Protein AF-A0A922JJ13-F1 (afdb_monomer_lite)

Organism: Carya illinoinensis (NCBI:txid32201)

Secondary structure (DSSP, 8-state):
-HHHHHHHHHHHHHHHHHHHHHHHHHHHTTT---HHHHHHHHHHHHHHHHHHHHHHHHHHHHHHHHHHHHHHHHTT-

Foldseek 3Di:
DVVLVVQLVVLVVQLVVLVVQLVVVCVVVVNDDDPSNVVSVVSNVVSVVSNVVSVVVVVVVVVVVVVVVVVVVVVVD

Radius of gyration: 19.42 Å; chains: 1; bounding box: 33×14×63 Å

Structure (mmCIF, N/CA/C/O backbone):
data_AF-A0A922JJ13-F1
#
_entry.id   AF-A0A922JJ13-F1
#
loop_
_atom_site.group_PDB
_atom_site.id
_atom_site.type_symbol
_atom_site.label_atom_id
_atom_site.label_alt_id
_atom_site.label_comp_id
_atom_site.label_asym_id
_atom_site.label_entity_id
_atom_site.label_seq_id
_atom_site.pdbx_PDB_ins_code
_atom_site.Cartn_x
_atom_site.Cartn_y
_atom_site.Cartn_z
_atom_site.occupancy
_atom_site.B_iso_or_equiv
_atom_site.auth_seq_id
_atom_site.auth_comp_id
_atom_site.auth_asym_id
_atom_site.auth_atom_id
_atom_site.pdbx_PDB_model_num
ATOM 1 N N . MET A 1 1 ? 14.514 -3.883 -13.179 1.00 68.25 1 MET A N 1
ATOM 2 C CA . MET A 1 1 ? 13.205 -4.563 -13.154 1.00 68.25 1 MET A CA 1
ATOM 3 C C . MET A 1 1 ? 12.987 -5.274 -11.825 1.00 68.25 1 MET A C 1
ATOM 5 O O . MET A 1 1 ? 11.974 -4.994 -11.214 1.00 68.25 1 MET A O 1
ATOM 9 N N . GLU A 1 2 ? 13.939 -6.068 -11.317 1.00 79.06 2 GLU A N 1
ATOM 10 C CA . GLU A 1 2 ? 13.837 -6.686 -9.971 1.00 79.06 2 GLU A CA 1
ATOM 11 C C . GLU A 1 2 ? 13.501 -5.666 -8.875 1.00 79.06 2 GLU A C 1
ATOM 13 O O . GLU A 1 2 ? 12.463 -5.776 -8.245 1.00 79.06 2 GLU A O 1
ATOM 18 N N . LYS A 1 3 ? 14.252 -4.560 -8.788 1.00 86.56 3 LYS A N 1
ATOM 19 C CA . LYS A 1 3 ? 13.973 -3.471 -7.829 1.00 86.56 3 LYS A CA 1
ATOM 20 C C . LYS A 1 3 ? 12.568 -2.854 -7.927 1.00 86.56 3 LYS A C 1
ATOM 22 O O . LYS A 1 3 ? 12.078 -2.309 -6.947 1.00 86.56 3 LYS A O 1
ATOM 27 N N . LEU A 1 4 ? 11.952 -2.886 -9.110 1.00 90.38 4 LEU A N 1
ATOM 28 C CA . LEU A 1 4 ? 10.594 -2.377 -9.321 1.00 90.38 4 LEU A CA 1
ATOM 29 C C . LEU A 1 4 ? 9.576 -3.376 -8.765 1.00 90.38 4 LEU A C 1
ATOM 31 O O . LEU A 1 4 ? 8.689 -2.990 -8.016 1.00 90.38 4 LEU A O 1
ATOM 35 N N . VAL A 1 5 ? 9.753 -4.660 -9.087 1.00 90.38 5 VAL A N 1
ATOM 36 C CA . VAL A 1 5 ? 8.935 -5.755 -8.548 1.00 90.38 5 VAL A CA 1
ATOM 37 C C . VAL A 1 5 ? 9.046 -5.806 -7.022 1.00 90.38 5 VAL A C 1
ATOM 39 O O . VAL A 1 5 ? 8.023 -5.877 -6.349 1.00 90.38 5 VAL A O 1
ATOM 42 N N . ASP A 1 6 ? 10.254 -5.668 -6.474 1.00 93.94 6 ASP A N 1
ATOM 43 C CA . ASP A 1 6 ? 10.493 -5.611 -5.027 1.00 93.94 6 ASP A CA 1
ATOM 44 C C . ASP A 1 6 ? 9.786 -4.413 -4.380 1.00 93.94 6 ASP A C 1
ATOM 46 O O . ASP A 1 6 ? 9.175 -4.547 -3.322 1.00 93.94 6 ASP A O 1
ATOM 50 N N . SER A 1 7 ? 9.823 -3.242 -5.028 1.00 93.75 7 SER A N 1
ATOM 51 C CA . SER A 1 7 ? 9.137 -2.041 -4.542 1.00 93.75 7 SER A CA 1
ATOM 52 C C . SER A 1 7 ? 7.619 -2.222 -4.493 1.00 93.75 7 SER A C 1
ATOM 54 O O . SER A 1 7 ? 6.990 -1.804 -3.522 1.00 93.75 7 SER A O 1
ATOM 56 N N . ILE A 1 8 ? 7.026 -2.833 -5.524 1.00 95.31 8 ILE A N 1
ATOM 57 C CA . ILE A 1 8 ? 5.583 -3.109 -5.576 1.00 95.31 8 ILE A CA 1
ATOM 58 C C . ILE A 1 8 ? 5.206 -4.145 -4.516 1.00 95.31 8 ILE A C 1
ATOM 60 O O . ILE A 1 8 ? 4.243 -3.932 -3.783 1.00 95.31 8 ILE A O 1
ATOM 64 N N . ASN A 1 9 ? 5.975 -5.233 -4.401 1.00 96.50 9 ASN A N 1
ATOM 65 C CA . ASN A 1 9 ? 5.736 -6.274 -3.403 1.00 96.50 9 ASN A CA 1
ATOM 66 C C . ASN A 1 9 ? 5.811 -5.715 -1.982 1.00 96.50 9 ASN A C 1
ATOM 68 O O . ASN A 1 9 ? 4.895 -5.944 -1.198 1.00 96.50 9 ASN A O 1
ATOM 72 N N . ASN A 1 10 ? 6.840 -4.927 -1.662 1.00 96.44 10 ASN A N 1
ATOM 73 C CA . ASN A 1 10 ? 6.952 -4.313 -0.342 1.00 96.44 10 ASN A CA 1
ATOM 74 C C . ASN A 1 10 ? 5.763 -3.380 -0.051 1.00 96.44 10 ASN A C 1
ATOM 76 O O . ASN A 1 10 ? 5.157 -3.456 1.014 1.00 96.44 10 ASN A O 1
ATOM 80 N N . ALA A 1 11 ? 5.375 -2.533 -1.010 1.00 96.25 11 ALA A N 1
ATOM 81 C CA . ALA A 1 11 ? 4.230 -1.641 -0.832 1.00 96.25 11 ALA A CA 1
ATOM 82 C C . ALA A 1 11 ? 2.903 -2.412 -0.665 1.00 96.25 11 ALA A C 1
ATOM 84 O O . ALA A 1 11 ? 2.051 -2.010 0.130 1.00 96.25 11 ALA A O 1
ATOM 85 N N . TYR A 1 12 ? 2.743 -3.540 -1.363 1.00 97.56 12 TYR A N 1
ATOM 86 C CA . TYR A 1 12 ? 1.596 -4.436 -1.211 1.00 97.56 12 TYR A CA 1
ATOM 87 C C . TYR A 1 12 ? 1.550 -5.078 0.179 1.00 97.56 12 TYR A C 1
ATOM 89 O O . TYR A 1 12 ? 0.512 -5.043 0.840 1.00 97.56 12 TYR A O 1
ATOM 97 N N . GLU A 1 13 ? 2.670 -5.631 0.648 1.00 97.94 13 GLU A N 1
ATOM 98 C CA . GLU A 1 13 ? 2.768 -6.248 1.975 1.00 97.94 13 GLU A CA 1
ATOM 99 C C . GLU A 1 13 ? 2.479 -5.236 3.091 1.00 97.94 13 GLU A C 1
ATOM 101 O O . GLU A 1 13 ? 1.739 -5.540 4.033 1.00 97.94 13 GLU A O 1
ATOM 106 N N . GLU A 1 14 ? 2.987 -4.007 2.968 1.00 97.50 14 GLU A N 1
ATOM 107 C CA . GLU A 1 14 ? 2.699 -2.922 3.908 1.00 97.50 14 GLU A CA 1
ATOM 108 C C . GLU A 1 14 ? 1.210 -2.540 3.920 1.00 97.50 14 GLU A C 1
ATOM 110 O O . GLU A 1 14 ? 0.636 -2.327 4.992 1.00 97.50 14 GLU A O 1
ATOM 115 N N . PHE A 1 15 ? 0.563 -2.485 2.752 1.00 97.62 15 PHE A N 1
ATOM 116 C CA . PHE A 1 15 ? -0.875 -2.233 2.636 1.00 97.62 15 PHE A CA 1
ATOM 117 C C . PHE A 1 15 ? -1.711 -3.350 3.281 1.00 97.62 15 PHE A C 1
ATOM 119 O O . PHE A 1 15 ? -2.601 -3.068 4.087 1.00 97.62 15 PHE A O 1
ATOM 126 N N . VAL A 1 16 ? -1.404 -4.618 2.993 1.00 98.06 16 VAL A N 1
ATOM 127 C CA . VAL A 1 16 ? -2.108 -5.774 3.578 1.00 98.06 16 VAL A CA 1
ATOM 128 C C . VAL A 1 16 ? -1.918 -5.833 5.094 1.00 98.06 16 VAL A C 1
ATOM 130 O O . VAL A 1 16 ? -2.863 -6.128 5.834 1.00 98.06 16 VAL A O 1
ATOM 133 N N . THR A 1 17 ? -0.718 -5.508 5.574 1.00 97.88 17 THR A N 1
ATOM 134 C CA . THR A 1 17 ? -0.425 -5.415 7.008 1.00 97.88 17 THR A CA 1
ATOM 135 C C . THR A 1 17 ? -1.269 -4.324 7.663 1.00 97.88 17 THR A C 1
ATOM 137 O O . THR A 1 17 ? -1.913 -4.570 8.683 1.00 97.88 17 THR A O 1
ATOM 140 N N . ALA A 1 18 ? -1.344 -3.136 7.057 1.00 96.88 18 ALA A N 1
ATOM 141 C CA . ALA A 1 18 ? -2.190 -2.058 7.559 1.00 96.88 18 ALA A CA 1
ATOM 142 C C . ALA A 1 18 ? -3.674 -2.468 7.606 1.00 96.88 18 ALA A C 1
ATOM 144 O O . ALA A 1 18 ? -4.348 -2.223 8.607 1.00 96.88 18 ALA A O 1
ATOM 145 N N . ALA A 1 19 ? -4.177 -3.145 6.567 1.00 96.31 19 ALA A N 1
ATOM 146 C CA . ALA A 1 19 ? -5.564 -3.614 6.518 1.00 96.31 19 ALA A CA 1
ATOM 147 C C . ALA A 1 19 ? -5.855 -4.661 7.605 1.00 96.31 19 ALA A C 1
ATOM 149 O O . ALA A 1 19 ? -6.905 -4.626 8.248 1.00 96.31 19 ALA A O 1
ATOM 150 N N . SER A 1 20 ? -4.897 -5.553 7.865 1.00 96.69 20 SER A N 1
ATOM 151 C CA . SER A 1 20 ? -4.990 -6.528 8.956 1.00 96.69 20 SER A CA 1
ATOM 152 C C . SER A 1 20 ? -5.077 -5.842 10.323 1.00 96.69 20 SER A C 1
ATOM 154 O O . SER A 1 20 ? -5.896 -6.237 11.152 1.00 96.69 20 SER A O 1
ATOM 156 N N . ASN A 1 21 ? -4.317 -4.762 10.530 1.00 95.56 21 ASN A N 1
ATOM 157 C CA . ASN A 1 21 ? -4.357 -3.988 11.773 1.00 95.56 21 ASN A CA 1
ATOM 158 C C . ASN A 1 21 ? -5.718 -3.310 12.004 1.00 95.56 21 ASN A C 1
ATOM 160 O O . ASN A 1 21 ? -6.158 -3.206 13.148 1.00 95.56 21 ASN A O 1
ATOM 164 N N . VAL A 1 22 ? -6.414 -2.876 10.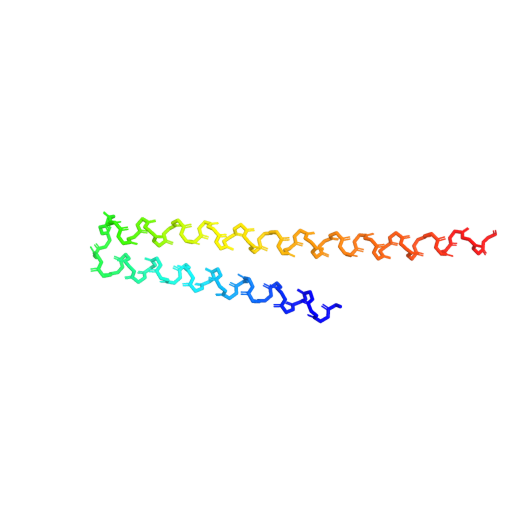943 1.00 95.19 22 VAL A N 1
ATOM 165 C CA . VAL A 1 22 ? -7.793 -2.362 11.058 1.00 95.19 22 VAL A CA 1
ATOM 166 C C . VAL A 1 22 ? -8.730 -3.452 11.571 1.00 95.19 22 VAL A C 1
ATOM 168 O O . VAL A 1 22 ? -9.456 -3.216 12.535 1.00 95.19 22 VAL A O 1
ATOM 171 N N . LEU A 1 23 ? -8.681 -4.650 10.980 1.00 94.19 23 LEU A N 1
ATOM 172 C CA . LEU A 1 23 ? -9.526 -5.777 11.390 1.00 94.19 23 LEU A CA 1
ATOM 173 C C . LEU A 1 23 ? -9.239 -6.215 12.831 1.00 94.19 23 LEU A C 1
ATOM 175 O O . LEU A 1 23 ? -10.158 -6.554 13.576 1.00 94.19 23 LEU A O 1
ATOM 179 N N . GLU A 1 24 ? -7.972 -6.195 13.244 1.00 93.56 24 GLU A N 1
ATOM 180 C CA . GLU A 1 24 ? -7.591 -6.469 14.628 1.00 93.56 24 GLU A CA 1
ATOM 181 C C . GLU A 1 24 ? -8.132 -5.395 15.582 1.00 93.56 24 GLU A C 1
ATOM 183 O O . GLU A 1 24 ? -8.745 -5.733 16.598 1.00 93.56 24 GLU A O 1
ATOM 188 N N . ALA A 1 25 ? -7.989 -4.113 15.236 1.00 92.62 25 ALA A N 1
ATOM 189 C CA . ALA A 1 25 ? -8.518 -3.007 16.029 1.00 92.62 25 ALA A CA 1
ATOM 190 C C . ALA A 1 25 ? -10.052 -3.061 16.152 1.00 92.62 25 ALA A C 1
ATOM 192 O O . ALA A 1 25 ? -10.583 -2.857 17.245 1.00 92.62 25 ALA A O 1
ATOM 193 N N . GLU A 1 26 ? -10.765 -3.378 15.067 1.00 92.38 26 GLU A N 1
ATOM 194 C CA . GLU A 1 26 ? -12.219 -3.600 15.080 1.00 92.38 26 GLU A CA 1
ATOM 195 C C . GLU A 1 26 ? -12.615 -4.813 15.924 1.00 92.38 26 GLU A C 1
ATOM 197 O O . GLU A 1 26 ? -13.598 -4.768 16.666 1.00 92.38 26 GLU A O 1
ATOM 202 N N . LYS A 1 27 ? -11.849 -5.906 15.855 1.00 91.94 27 LYS A N 1
ATOM 203 C CA . LYS A 1 27 ? -12.103 -7.098 16.667 1.00 91.94 27 LYS A CA 1
ATOM 204 C C . LYS A 1 27 ? -11.938 -6.803 18.156 1.00 91.94 27 LYS A C 1
ATOM 206 O O . LYS A 1 27 ? -12.775 -7.227 18.951 1.00 91.94 27 LYS A O 1
ATOM 211 N N . ILE A 1 28 ? -10.886 -6.075 18.535 1.00 91.44 28 ILE A N 1
ATOM 212 C CA . ILE A 1 28 ? -10.617 -5.686 19.928 1.00 91.44 28 ILE A CA 1
ATOM 213 C C . ILE A 1 28 ? -11.720 -4.766 20.459 1.00 91.44 28 ILE A C 1
ATOM 215 O O . ILE A 1 28 ? -12.131 -4.904 21.610 1.00 91.44 28 ILE A O 1
ATOM 219 N N . SER A 1 29 ? -12.234 -3.855 19.629 1.00 91.00 29 SER A N 1
ATOM 220 C CA . SER A 1 29 ? -13.307 -2.939 20.021 1.00 91.00 29 SER A CA 1
ATOM 221 C C . SER A 1 29 ? -14.711 -3.551 19.967 1.00 91.00 29 SER A C 1
ATOM 223 O O . SER A 1 29 ? -15.687 -2.854 20.248 1.00 91.00 29 SER A O 1
ATOM 225 N N . GLY A 1 30 ? -14.852 -4.825 19.583 1.00 89.94 30 GLY A N 1
ATOM 226 C CA . GLY A 1 30 ? -16.157 -5.467 19.407 1.00 89.94 30 GLY A CA 1
ATOM 227 C C . GLY A 1 30 ? -16.997 -4.829 18.293 1.00 89.94 30 GLY A C 1
ATOM 228 O O . GLY A 1 30 ? -18.219 -4.764 18.408 1.00 89.94 30 GLY A O 1
ATOM 229 N N . GLY A 1 31 ? -16.351 -4.312 17.245 1.00 83.62 31 GLY A N 1
ATOM 230 C CA . GLY A 1 31 ? -17.000 -3.615 16.132 1.00 83.62 31 GLY A CA 1
ATOM 231 C C . GLY A 1 31 ? -17.364 -2.157 16.429 1.00 83.62 31 GLY A C 1
ATOM 232 O O . GLY A 1 31 ? -18.022 -1.507 15.617 1.00 83.62 31 GLY A O 1
ATOM 233 N N . GLN A 1 32 ? -16.954 -1.610 17.579 1.00 85.69 32 GLN A N 1
ATOM 234 C CA . GLN A 1 32 ? -17.127 -0.187 17.852 1.00 85.69 32 GLN A CA 1
ATOM 235 C C . GLN A 1 32 ? -16.078 0.632 17.099 1.00 85.69 32 GLN A C 1
ATOM 237 O O . GLN A 1 32 ? -14.885 0.325 17.119 1.00 85.69 32 GLN A O 1
ATOM 242 N N . LYS A 1 33 ? -16.509 1.732 16.482 1.00 85.31 33 LYS A N 1
ATOM 243 C CA . LYS A 1 33 ? -15.593 2.697 15.875 1.00 85.31 33 LYS A CA 1
ATOM 244 C C . LYS A 1 33 ? -14.838 3.432 16.981 1.00 85.31 33 LYS A C 1
ATOM 246 O O . LYS A 1 33 ? -15.424 4.231 17.711 1.00 85.31 33 LYS A O 1
ATOM 251 N N . THR A 1 34 ? -13.547 3.146 17.117 1.00 91.94 34 THR A N 1
ATOM 252 C CA . THR A 1 34 ? -12.680 3.759 18.135 1.00 91.94 34 THR A CA 1
ATOM 253 C C . THR A 1 34 ? -11.651 4.694 17.509 1.00 91.94 34 THR A C 1
ATOM 255 O O . THR A 1 34 ? -11.433 4.682 16.298 1.00 91.94 34 THR A O 1
ATOM 258 N N . VAL A 1 35 ? -10.971 5.483 18.346 1.00 91.44 35 VAL A N 1
ATOM 259 C CA . VAL A 1 35 ? -9.800 6.274 17.929 1.00 91.44 35 VAL A CA 1
ATOM 260 C C . VAL A 1 35 ? -8.718 5.373 17.323 1.00 91.44 35 VAL A C 1
ATOM 262 O O . VAL A 1 35 ? -8.117 5.744 16.322 1.00 91.44 35 VAL A O 1
ATOM 265 N N . ALA A 1 36 ? -8.518 4.172 17.876 1.00 88.19 36 ALA A N 1
ATOM 266 C CA . ALA A 1 36 ? -7.560 3.201 17.352 1.00 88.19 36 ALA A CA 1
ATOM 267 C C . ALA A 1 36 ? -7.963 2.687 15.961 1.00 88.19 36 ALA A C 1
ATOM 269 O O . ALA A 1 36 ? -7.128 2.638 15.063 1.00 88.19 36 ALA A O 1
ATOM 270 N N . THR A 1 37 ? -9.248 2.377 15.754 1.00 91.75 37 THR A N 1
ATOM 271 C CA . THR A 1 37 ? -9.776 1.978 14.440 1.00 91.75 37 THR A CA 1
ATOM 272 C C . THR A 1 37 ? -9.628 3.102 13.411 1.00 91.75 37 THR A C 1
ATOM 274 O O . THR A 1 37 ? -9.213 2.844 12.288 1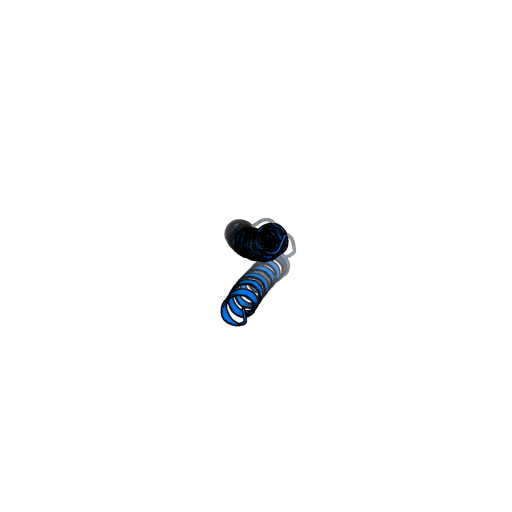.00 91.75 37 THR A O 1
ATOM 277 N N . ASN A 1 38 ? -9.915 4.354 13.790 1.00 93.06 38 ASN A N 1
ATOM 278 C CA . ASN A 1 38 ? -9.752 5.510 12.899 1.00 93.06 38 ASN A CA 1
ATOM 279 C C . ASN A 1 38 ? -8.285 5.726 12.506 1.00 93.06 38 ASN A C 1
ATOM 281 O O . ASN A 1 38 ? -7.997 5.885 11.327 1.00 93.06 38 ASN A O 1
ATOM 285 N N . ALA A 1 39 ? -7.363 5.668 13.470 1.00 94.62 39 ALA A N 1
ATOM 286 C CA . ALA A 1 39 ? -5.933 5.783 13.190 1.00 94.62 39 ALA A CA 1
ATOM 287 C C . A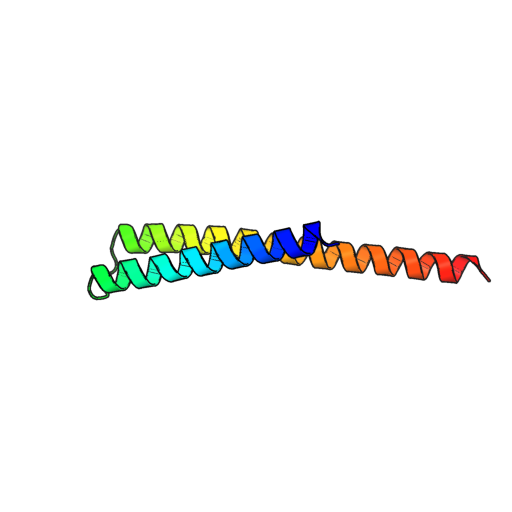LA A 1 39 ? -5.437 4.651 12.273 1.00 94.62 39 ALA A C 1
ATOM 289 O O . ALA A 1 39 ? -4.654 4.890 11.358 1.00 94.62 39 ALA A O 1
ATOM 290 N N . ALA A 1 40 ? -5.918 3.421 12.477 1.00 93.62 40 ALA A N 1
ATOM 291 C CA . ALA A 1 40 ? -5.589 2.300 11.601 1.00 93.62 40 ALA A CA 1
ATOM 292 C C . ALA A 1 40 ? -6.136 2.499 10.173 1.00 93.62 40 ALA A C 1
ATOM 294 O O . ALA A 1 40 ? -5.438 2.180 9.213 1.00 93.62 40 ALA A O 1
ATOM 295 N N . LEU A 1 41 ? -7.339 3.067 10.017 1.00 94.69 41 LEU A N 1
ATOM 296 C CA . LEU A 1 41 ? -7.922 3.391 8.708 1.00 94.69 41 LEU A CA 1
ATOM 297 C C . LEU A 1 41 ? -7.117 4.462 7.961 1.00 94.69 41 LEU A C 1
ATOM 299 O O . LEU A 1 41 ? -6.831 4.278 6.783 1.00 94.69 41 LEU A O 1
ATOM 303 N N . GLU A 1 42 ? -6.690 5.530 8.639 1.00 96.94 42 GLU A N 1
ATOM 304 C CA . GLU A 1 42 ? -5.828 6.563 8.039 1.00 96.94 42 GLU A CA 1
ATOM 305 C C . GLU A 1 42 ? -4.497 5.970 7.543 1.00 96.94 42 GLU A C 1
ATOM 307 O O . GLU A 1 42 ? -4.023 6.294 6.452 1.00 96.94 42 GLU A O 1
ATOM 312 N N . ILE A 1 43 ? -3.912 5.039 8.306 1.00 95.69 43 ILE A N 1
A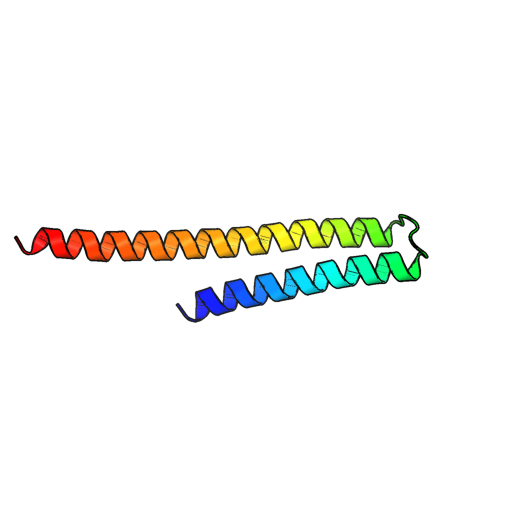TOM 313 C CA . ILE A 1 43 ? -2.698 4.319 7.892 1.00 95.69 43 ILE A CA 1
ATOM 314 C C . ILE A 1 43 ? -2.974 3.442 6.664 1.00 95.69 43 ILE A C 1
ATOM 316 O O . ILE A 1 43 ? -2.150 3.403 5.751 1.00 95.69 43 ILE A O 1
ATOM 320 N N . VAL A 1 44 ? -4.116 2.747 6.610 1.00 95.94 44 VAL A N 1
ATOM 321 C CA . VAL A 1 44 ? -4.510 1.957 5.431 1.00 95.94 44 VAL A CA 1
ATOM 322 C C . VAL A 1 44 ? -4.640 2.834 4.195 1.00 95.94 44 VAL A C 1
ATOM 324 O O . VAL A 1 44 ? -4.098 2.471 3.154 1.00 95.94 44 VAL A O 1
ATOM 327 N N . GLU A 1 45 ? -5.302 3.987 4.300 1.00 96.88 45 GLU A N 1
ATOM 328 C CA . GLU A 1 45 ? -5.432 4.938 3.191 1.00 96.88 45 GLU A CA 1
ATOM 329 C C . GLU A 1 45 ? -4.060 5.424 2.707 1.00 96.88 45 GLU A C 1
ATOM 331 O O . GLU A 1 45 ? -3.788 5.420 1.505 1.00 96.88 45 GLU A O 1
ATOM 336 N N . GLN A 1 46 ? -3.155 5.755 3.632 1.00 97.69 46 GLN A N 1
ATOM 337 C CA . GLN A 1 46 ? -1.791 6.153 3.290 1.00 97.69 46 GLN A CA 1
ATOM 338 C C . GLN A 1 46 ? -1.026 5.033 2.565 1.00 97.69 46 GLN A C 1
ATOM 340 O O . GLN A 1 46 ? -0.340 5.289 1.574 1.00 97.69 46 GLN A O 1
ATOM 345 N N . LYS A 1 47 ? -1.107 3.789 3.054 1.00 97.69 47 LYS A N 1
ATOM 346 C CA . LYS A 1 47 ? -0.393 2.651 2.451 1.00 97.69 47 LYS A CA 1
ATOM 347 C C . LYS A 1 47 ? -0.991 2.226 1.116 1.00 97.69 47 LYS A C 1
ATOM 349 O O . LYS A 1 47 ? -0.236 1.872 0.213 1.00 97.69 47 LYS A O 1
ATOM 354 N N . TRP A 1 48 ? -2.308 2.324 0.970 1.00 96.94 48 TRP A N 1
ATOM 355 C CA . TRP A 1 48 ? -2.992 2.149 -0.306 1.00 96.94 48 TRP A CA 1
ATOM 356 C C . TRP A 1 48 ? -2.476 3.137 -1.356 1.00 96.94 48 TRP A C 1
ATOM 358 O O . TRP A 1 48 ? -2.130 2.726 -2.463 1.00 96.94 48 TRP A O 1
ATOM 368 N N . GLU A 1 49 ? -2.355 4.419 -1.002 1.00 97.69 49 GLU A N 1
ATOM 369 C CA . GLU A 1 49 ? -1.842 5.432 -1.926 1.00 97.69 49 GLU A CA 1
ATOM 370 C C . GLU A 1 49 ? -0.393 5.145 -2.337 1.00 97.69 49 GLU A C 1
ATOM 372 O O . GLU A 1 49 ? -0.074 5.160 -3.524 1.00 97.69 49 GLU A O 1
ATOM 377 N N . SER A 1 50 ? 0.477 4.800 -1.382 1.00 95.06 50 SER A N 1
ATOM 378 C CA . SER A 1 50 ? 1.859 4.405 -1.689 1.00 95.06 50 SER A CA 1
ATOM 379 C C . SER A 1 50 ? 1.933 3.202 -2.633 1.00 95.06 50 SER A C 1
ATOM 381 O O . SER A 1 50 ? 2.748 3.192 -3.556 1.00 95.06 50 SER A O 1
ATOM 383 N N . PHE A 1 51 ? 1.085 2.192 -2.421 1.00 95.75 51 PHE A N 1
ATOM 384 C CA . PHE A 1 51 ? 1.006 1.028 -3.301 1.00 95.75 51 PHE A CA 1
ATOM 385 C C . PHE A 1 51 ? 0.544 1.406 -4.711 1.00 95.75 51 PHE A C 1
ATOM 387 O O . PHE A 1 51 ? 1.145 0.960 -5.691 1.00 95.75 51 PHE A O 1
ATOM 394 N N . ARG A 1 52 ? -0.466 2.276 -4.826 1.00 97.12 52 ARG A N 1
ATOM 395 C CA . ARG A 1 52 ? -0.937 2.786 -6.116 1.00 97.12 52 ARG A CA 1
ATOM 396 C C . ARG A 1 52 ? 0.173 3.514 -6.871 1.00 97.12 52 ARG A C 1
ATOM 398 O O . ARG A 1 52 ? 0.445 3.163 -8.011 1.00 97.12 52 ARG A O 1
ATOM 405 N N . VAL A 1 53 ? 0.883 4.431 -6.213 1.00 96.31 53 VAL A N 1
ATOM 406 C CA . VAL A 1 53 ? 2.009 5.163 -6.819 1.00 96.31 53 VAL A CA 1
ATOM 407 C C . VAL A 1 53 ? 3.115 4.213 -7.296 1.00 96.31 53 VAL A C 1
ATOM 409 O O . VAL A 1 53 ? 3.701 4.426 -8.356 1.00 96.31 53 VAL A O 1
ATOM 412 N N . ALA A 1 54 ? 3.403 3.143 -6.547 1.00 94.88 54 ALA A N 1
ATOM 413 C CA . ALA A 1 54 ? 4.368 2.132 -6.978 1.00 94.88 54 ALA A CA 1
ATOM 414 C C . ALA A 1 54 ? 3.903 1.384 -8.243 1.00 94.88 54 ALA A C 1
ATOM 416 O O . ALA A 1 54 ? 4.725 1.087 -9.113 1.00 94.88 54 ALA A O 1
ATOM 417 N N . CYS A 1 55 ? 2.600 1.109 -8.364 1.00 96.19 55 CYS A N 1
ATOM 418 C CA . CYS A 1 55 ? 2.012 0.518 -9.567 1.00 96.19 55 CYS A CA 1
ATOM 419 C C . CYS A 1 55 ? 2.066 1.481 -10.762 1.00 96.19 55 CYS A C 1
ATOM 421 O O . CYS A 1 55 ? 2.485 1.064 -11.840 1.00 96.19 55 CYS A O 1
ATOM 423 N N . ASP A 1 56 ? 1.730 2.757 -10.565 1.00 95.62 56 ASP A N 1
ATOM 424 C CA . ASP A 1 56 ? 1.779 3.785 -11.614 1.00 95.62 56 ASP A CA 1
ATOM 425 C C . ASP A 1 56 ? 3.208 3.934 -12.165 1.00 95.62 56 ASP A C 1
ATOM 427 O O . ASP A 1 56 ? 3.435 3.912 -13.374 1.00 95.62 56 ASP A O 1
ATOM 431 N N . HIS A 1 57 ? 4.210 3.974 -11.281 1.00 91.81 57 HIS A N 1
ATOM 432 C CA . HIS A 1 57 ? 5.619 4.020 -11.685 1.00 91.81 57 HIS A CA 1
ATOM 433 C C . HIS A 1 57 ? 6.011 2.788 -12.519 1.00 91.81 57 HIS A C 1
ATOM 435 O O . HIS A 1 57 ? 6.792 2.875 -13.472 1.00 91.81 57 HIS A O 1
ATOM 441 N N . ALA A 1 58 ? 5.480 1.616 -12.168 1.00 92.94 58 ALA A N 1
ATOM 442 C CA . ALA A 1 58 ? 5.743 0.393 -12.908 1.00 92.94 58 ALA A CA 1
ATOM 443 C C . ALA A 1 58 ? 5.126 0.409 -14.309 1.00 92.94 58 ALA A C 1
ATOM 445 O O . ALA A 1 58 ? 5.772 -0.031 -15.264 1.00 92.94 58 ALA A O 1
ATOM 446 N N . GLU A 1 59 ? 3.917 0.950 -14.440 1.00 93.06 59 GLU A N 1
ATOM 447 C CA . GLU A 1 59 ? 3.260 1.167 -15.726 1.00 93.06 59 GLU A CA 1
ATOM 448 C C . GLU A 1 59 ? 4.063 2.143 -16.596 1.00 93.06 59 GLU A C 1
ATOM 450 O O . GLU A 1 59 ? 4.401 1.816 -17.736 1.00 93.06 59 GLU A O 1
ATOM 455 N N . GLU A 1 60 ? 4.482 3.284 -16.041 1.00 92.50 60 GLU A N 1
ATOM 456 C CA . GLU A 1 60 ? 5.322 4.261 -16.744 1.00 92.50 60 GLU A CA 1
ATOM 457 C C . GLU A 1 60 ? 6.638 3.649 -17.242 1.00 92.50 60 GLU A C 1
ATOM 459 O O . GLU A 1 60 ? 7.069 3.912 -18.370 1.00 92.50 60 GLU A O 1
ATOM 464 N N . PHE A 1 61 ? 7.273 2.797 -16.431 1.00 89.12 61 PHE A N 1
ATOM 465 C CA . PHE A 1 61 ? 8.491 2.095 -16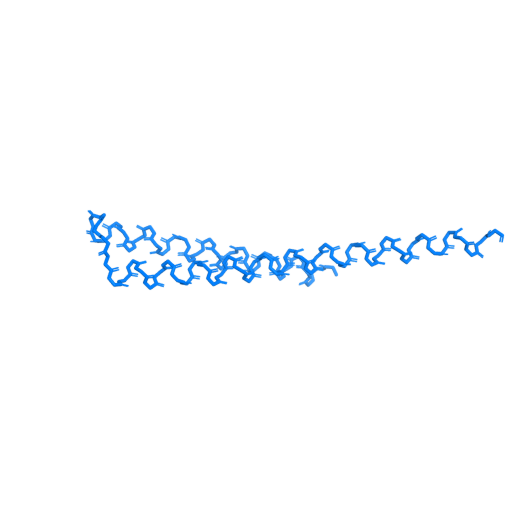.829 1.00 89.12 61 PHE A CA 1
ATOM 466 C C . PHE A 1 61 ? 8.253 1.191 -18.047 1.00 89.12 61 PHE A C 1
ATOM 468 O O . PHE A 1 61 ? 9.053 1.194 -18.988 1.00 89.12 61 PHE A O 1
ATOM 475 N N . VAL A 1 62 ? 7.154 0.431 -18.054 1.00 89.88 62 VAL A N 1
ATOM 476 C CA . VAL A 1 62 ? 6.790 -0.446 -19.177 1.00 89.88 62 VAL A CA 1
ATOM 477 C C . VAL A 1 62 ? 6.477 0.371 -20.430 1.00 89.88 62 VAL A C 1
ATOM 479 O O . VAL A 1 62 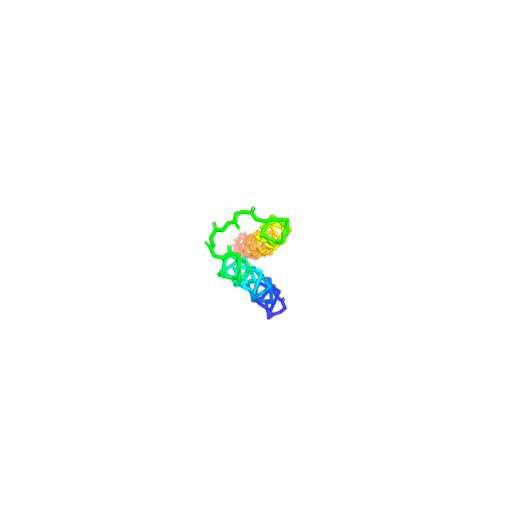? 6.955 0.029 -21.513 1.00 89.88 62 VAL A O 1
ATOM 482 N N . GLU A 1 63 ? 5.740 1.471 -20.302 1.00 91.00 63 GLU A N 1
ATOM 483 C CA . GLU A 1 63 ? 5.437 2.366 -21.423 1.00 91.00 63 GLU A CA 1
ATOM 484 C C . GLU A 1 63 ? 6.700 3.029 -21.998 1.00 91.00 63 GLU A C 1
ATOM 486 O O . GLU A 1 63 ? 6.856 3.145 -23.217 1.00 91.00 63 GLU A O 1
ATOM 491 N N . CYS A 1 64 ? 7.658 3.402 -21.148 1.00 88.38 64 CYS A N 1
ATOM 492 C CA . CYS A 1 64 ? 8.958 3.920 -21.579 1.00 88.38 64 CYS A CA 1
ATOM 493 C C . CYS A 1 64 ? 9.783 2.858 -22.333 1.00 88.38 64 CYS A C 1
ATOM 495 O O . CYS A 1 64 ? 10.373 3.139 -23.385 1.00 88.38 64 CYS A O 1
ATOM 497 N N . ALA A 1 65 ? 9.779 1.615 -21.840 1.00 88.62 65 ALA A N 1
ATOM 498 C CA . ALA A 1 65 ? 10.442 0.496 -22.502 1.00 88.62 65 ALA A CA 1
ATOM 499 C C . ALA A 1 65 ? 9.821 0.198 -23.878 1.00 88.62 65 ALA A C 1
ATOM 501 O O . ALA A 1 65 ? 10.557 0.022 -24.851 1.00 88.62 65 ALA A O 1
ATOM 502 N N . LYS A 1 66 ? 8.484 0.211 -23.987 1.00 88.25 66 LYS A N 1
ATOM 503 C CA . LYS A 1 66 ? 7.768 0.049 -25.265 1.00 88.25 66 LYS A CA 1
ATOM 504 C C . LYS A 1 66 ? 8.182 1.108 -26.279 1.00 88.25 66 LYS A C 1
ATOM 506 O O . LYS A 1 66 ? 8.611 0.745 -27.370 1.00 88.25 66 LYS A O 1
ATOM 511 N N . LYS A 1 67 ? 8.143 2.393 -25.900 1.00 85.06 67 LYS A N 1
ATOM 512 C CA . LYS A 1 67 ? 8.563 3.496 -26.781 1.00 85.06 67 LYS A CA 1
ATOM 513 C C . LYS A 1 67 ? 9.988 3.293 -27.278 1.00 85.06 67 LYS A C 1
ATOM 515 O O . LYS A 1 67 ? 10.227 3.381 -28.475 1.00 85.06 67 LYS A O 1
ATOM 520 N N . THR A 1 68 ? 10.923 2.966 -26.386 1.00 82.44 68 THR A N 1
ATOM 521 C CA . THR A 1 68 ? 12.326 2.718 -26.763 1.00 82.44 68 THR A CA 1
ATOM 522 C C . THR A 1 68 ? 12.445 1.625 -27.830 1.00 82.44 68 THR A C 1
ATOM 524 O O . THR A 1 68 ? 13.148 1.809 -28.818 1.00 82.44 68 THR A O 1
ATOM 527 N N . ILE A 1 69 ? 11.712 0.519 -27.674 1.00 85.12 69 ILE A N 1
ATOM 528 C CA . ILE A 1 69 ? 11.708 -0.588 -28.643 1.00 85.12 69 ILE A CA 1
ATOM 529 C C . ILE A 1 69 ? 11.038 -0.184 -29.971 1.00 85.12 69 ILE A C 1
ATOM 531 O O . ILE A 1 69 ? 11.473 -0.612 -31.040 1.00 85.12 69 ILE A O 1
ATOM 535 N N . GLU A 1 70 ? 9.974 0.618 -29.930 1.00 77.25 70 GLU A N 1
ATOM 536 C CA . GLU A 1 70 ? 9.263 1.090 -31.125 1.00 77.25 70 GLU A CA 1
ATOM 537 C C . GLU A 1 70 ? 10.091 2.084 -31.953 1.00 77.25 70 GLU A C 1
ATOM 539 O O . GLU A 1 70 ? 10.143 1.954 -33.177 1.00 77.25 70 GLU A O 1
ATOM 544 N N . TYR A 1 71 ? 10.788 3.029 -31.310 1.00 62.38 71 TYR A N 1
ATOM 545 C CA . TYR A 1 71 ? 11.683 3.968 -31.999 1.00 62.38 71 TYR A CA 1
ATOM 546 C C . TYR A 1 71 ? 12.866 3.254 -32.676 1.00 62.38 71 TYR A C 1
ATOM 548 O O . TYR A 1 71 ? 13.236 3.617 -33.792 1.00 62.38 71 TYR A O 1
ATOM 556 N N . ASP A 1 72 ? 13.410 2.202 -32.059 1.00 60.00 72 ASP A N 1
ATOM 557 C CA . ASP A 1 72 ? 14.529 1.423 -32.612 1.00 60.00 72 ASP A CA 1
ATOM 558 C C . ASP A 1 72 ? 14.123 0.625 -33.871 1.00 60.00 72 ASP A C 1
ATOM 560 O O . ASP A 1 72 ? 14.891 0.492 -34.826 1.00 60.00 72 ASP A O 1
ATOM 564 N N . LYS A 1 73 ? 12.859 0.178 -33.943 1.00 60.44 73 LYS A N 1
ATOM 565 C CA . LYS A 1 73 ? 12.286 -0.448 -35.150 1.00 60.44 73 LYS A CA 1
ATOM 566 C C . LYS A 1 73 ? 12.039 0.539 -36.294 1.00 60.44 73 LYS A C 1
ATOM 568 O O . LYS A 1 73 ? 12.062 0.125 -37.450 1.00 60.44 73 LYS A O 1
ATOM 573 N N . GLY A 1 74 ? 11.803 1.817 -35.994 1.00 55.56 74 GLY A N 1
ATOM 574 C CA . GLY A 1 74 ? 11.602 2.868 -36.998 1.00 55.56 74 GLY A CA 1
ATOM 575 C C . GLY A 1 74 ? 12.897 3.390 -37.632 1.00 55.56 74 GLY A C 1
ATOM 576 O O . GLY A 1 74 ? 12.860 3.886 -38.751 1.00 55.56 74 GLY A O 1
ATOM 577 N N . ALA A 1 75 ? 14.038 3.253 -36.948 1.00 54.91 75 ALA A N 1
ATOM 578 C CA . ALA A 1 75 ? 15.347 3.716 -37.423 1.00 54.91 75 ALA A CA 1
ATOM 579 C C . ALA A 1 75 ? 16.091 2.710 -38.331 1.00 54.91 75 ALA A C 1
ATOM 581 O O . ALA A 1 75 ? 17.151 3.034 -38.859 1.00 54.91 75 ALA A O 1
ATOM 582 N N . SER A 1 76 ? 15.547 1.500 -38.516 1.00 53.12 76 SER A N 1
ATOM 583 C CA . SER A 1 76 ? 16.099 0.454 -39.397 1.00 53.12 76 SER A CA 1
ATOM 584 C C . SER A 1 76 ? 15.410 0.358 -40.773 1.00 53.12 76 SER A C 1
ATOM 586 O O . SER A 1 76 ? 15.554 -0.665 -41.443 1.00 53.12 76 SER A O 1
ATOM 588 N N . VAL A 1 77 ? 14.659 1.386 -41.199 1.00 48.41 77 VAL A N 1
ATOM 589 C CA . VAL A 1 77 ? 14.048 1.478 -42.545 1.00 48.41 77 VAL A CA 1
ATOM 590 C C . VAL A 1 77 ? 14.770 2.512 -43.397 1.00 48.41 77 VAL A C 1
ATOM 592 O O . VAL A 1 77 ? 14.987 3.635 -42.893 1.00 48.41 77 VAL A O 1
#

InterPro domains:
  IPR033244 Mediator of RNA polymerase II transcription subunit 32 [PTHR35989] (1-70)

pLDDT: mean 89.11, std 11.66, range [48.41, 98.06]

Sequence (77 aa):
MEKLVDSINNAYEEFVTAASNVLEAEKISGGQKTVATNAALEIVEQKWESFRVACDHAEEFVECAKKTIEYDKGASV